Protein AF-A0A9W6R0F3-F1 (afdb_monomer_lite)

Radius of gyration: 12.1 Å; chains: 1; bounding box: 34×20×30 Å

InterPro domains:
  IPR025349 Domain of unknown function DUF4253 [PF14062] (11-63)

Secondary structure (DSSP, 8-state):
-PPP----EEEE-SS---SHHHHHHHHHHHHHH-HHHHHHH-S-HHHHHHHTTT--EEEE---

Sequence (63 aa):
MVPTKQSANVLTVAAPPTSVEHARQVAIEHHAFCPDLVTQAMESFDEYVNDLVGNDLWWFWWD

pLDDT: mean 90.88, std 12.99, range [41.88, 98.69]

Structure (mmCIF, N/CA/C/O backbone):
data_AF-A0A9W6R0F3-F1
#
_entry.id   AF-A0A9W6R0F3-F1
#
loop_
_atom_site.group_PDB
_atom_site.id
_atom_site.type_symbol
_atom_site.label_atom_id
_atom_site.label_alt_id
_atom_site.label_comp_id
_atom_site.label_asym_id
_atom_site.label_entity_id
_atom_site.label_seq_id
_atom_site.pdbx_PDB_ins_code
_atom_site.Cartn_x
_atom_site.Cartn_y
_atom_site.Cartn_z
_atom_site.occupancy
_atom_site.B_iso_or_equiv
_atom_site.auth_seq_id
_atom_site.auth_comp_id
_atom_site.auth_asym_id
_atom_site.auth_atom_id
_atom_site.pdbx_PDB_model_num
ATOM 1 N N . MET A 1 1 ? 22.697 10.866 -18.682 1.00 41.88 1 MET A N 1
ATOM 2 C CA . MET A 1 1 ? 21.491 10.020 -18.689 1.00 41.88 1 MET A CA 1
ATOM 3 C C . MET A 1 1 ? 20.376 10.901 -18.164 1.00 41.88 1 MET A C 1
ATOM 5 O O . MET A 1 1 ? 20.465 11.339 -17.028 1.00 41.88 1 MET A O 1
ATOM 9 N N . VAL A 1 2 ? 19.466 11.339 -19.031 1.00 45.03 2 VAL A N 1
ATOM 10 C CA . VAL A 1 2 ? 18.318 12.150 -18.600 1.00 45.03 2 VAL A CA 1
ATOM 11 C C . VAL A 1 2 ? 17.359 11.165 -17.929 1.00 45.03 2 VAL A C 1
ATOM 13 O O . VAL A 1 2 ? 17.054 10.171 -18.587 1.00 45.03 2 VAL A O 1
ATOM 16 N N . PRO A 1 3 ? 16.923 11.356 -16.670 1.00 55.97 3 PRO A N 1
ATOM 17 C CA . PRO A 1 3 ? 15.876 10.510 -16.121 1.00 55.97 3 PRO A CA 1
ATOM 18 C C . PRO A 1 3 ? 14.649 10.708 -17.009 1.00 55.97 3 PRO A C 1
ATOM 20 O O . PRO A 1 3 ? 14.196 11.838 -17.218 1.00 55.97 3 PRO A O 1
ATOM 23 N N . THR A 1 4 ? 14.174 9.630 -17.620 1.00 60.56 4 THR A N 1
ATOM 24 C CA . THR A 1 4 ? 12.890 9.603 -18.310 1.00 60.56 4 THR A CA 1
ATOM 25 C C . THR A 1 4 ? 11.842 10.115 -17.334 1.00 60.56 4 THR A C 1
ATOM 27 O O . THR A 1 4 ? 11.741 9.623 -16.218 1.00 60.56 4 THR A O 1
ATOM 30 N N . LYS A 1 5 ? 11.078 11.140 -17.726 1.00 61.03 5 L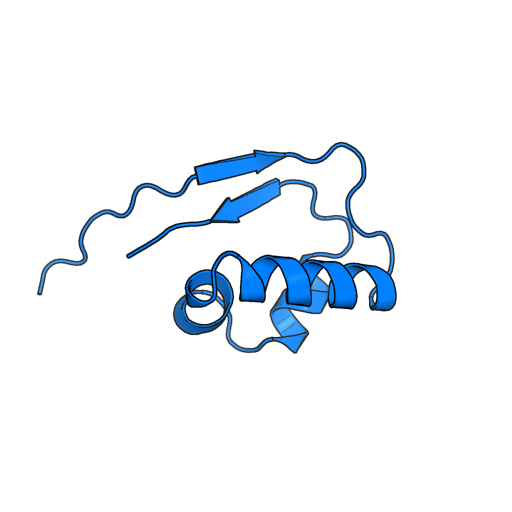YS A N 1
ATOM 31 C CA . LYS A 1 5 ? 9.860 11.510 -17.001 1.00 61.03 5 LYS A CA 1
ATOM 32 C C . LYS A 1 5 ? 8.955 10.277 -16.990 1.00 61.03 5 LYS A C 1
ATOM 34 O O . LYS A 1 5 ? 8.303 10.015 -18.000 1.00 61.03 5 LYS A O 1
ATOM 39 N N . GLN A 1 6 ? 8.917 9.529 -15.894 1.00 65.50 6 GLN A N 1
ATOM 40 C CA . GLN A 1 6 ? 7.879 8.526 -15.721 1.00 65.50 6 GLN A CA 1
ATOM 41 C C . GLN A 1 6 ? 6.583 9.203 -15.339 1.00 65.50 6 GLN A C 1
ATOM 43 O O . GLN A 1 6 ? 6.526 10.126 -14.525 1.00 65.50 6 GLN A O 1
ATOM 48 N N . SER A 1 7 ? 5.536 8.763 -16.019 1.00 76.75 7 SER A N 1
ATOM 49 C CA . SER A 1 7 ? 4.179 9.119 -15.655 1.00 76.75 7 SER A CA 1
ATOM 50 C C . SER A 1 7 ? 3.755 8.111 -14.596 1.00 76.75 7 SER A C 1
ATOM 52 O O . SER A 1 7 ? 3.647 6.927 -14.902 1.00 76.75 7 SER A O 1
ATOM 54 N N . ALA A 1 8 ? 3.559 8.565 -13.359 1.00 84.75 8 ALA A N 1
ATOM 55 C CA . ALA A 1 8 ? 3.005 7.726 -12.306 1.00 84.75 8 ALA A CA 1
ATOM 56 C C . ALA A 1 8 ? 1.477 7.669 -12.430 1.00 84.75 8 ALA A C 1
ATOM 58 O O . ALA A 1 8 ? 0.818 8.692 -12.641 1.00 84.75 8 ALA A O 1
ATOM 59 N N . ASN A 1 9 ? 0.916 6.475 -12.276 1.00 92.12 9 ASN A N 1
ATOM 60 C CA . ASN A 1 9 ? -0.512 6.268 -12.105 1.00 92.12 9 ASN A CA 1
ATOM 61 C C . ASN A 1 9 ? -0.868 6.449 -10.636 1.00 92.12 9 ASN A C 1
ATOM 63 O O . ASN A 1 9 ? -0.247 5.850 -9.761 1.00 92.12 9 ASN A O 1
ATOM 67 N N . VAL A 1 10 ? -1.889 7.259 -10.385 1.00 93.62 10 VAL A N 1
ATOM 68 C CA . VAL A 1 10 ? -2.375 7.555 -9.040 1.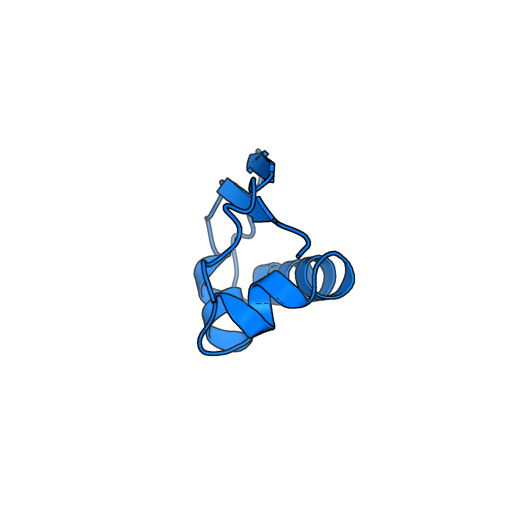00 93.62 10 VAL A CA 1
ATOM 69 C C . VAL A 1 10 ? -3.708 6.849 -8.826 1.00 93.62 10 VAL A C 1
ATOM 71 O O . VAL A 1 10 ? -4.599 6.932 -9.672 1.00 93.62 10 VAL A O 1
ATOM 74 N N . LEU A 1 11 ? -3.844 6.169 -7.692 1.00 95.25 11 LEU A N 1
ATOM 75 C CA . LEU A 1 11 ? -5.057 5.489 -7.253 1.00 95.25 11 LEU A CA 1
ATOM 76 C C . LEU A 1 11 ? -5.447 6.003 -5.869 1.00 95.25 11 LEU A C 1
ATOM 78 O O . LEU A 1 11 ? -4.588 6.148 -5.004 1.00 95.25 11 LEU A O 1
ATOM 82 N N . THR A 1 12 ? -6.741 6.233 -5.653 1.00 97.50 12 THR A N 1
ATOM 83 C CA . THR A 1 12 ? -7.284 6.466 -4.314 1.00 97.50 12 THR A CA 1
ATOM 84 C C . THR A 1 12 ? -8.138 5.297 -3.848 1.00 97.50 12 THR A C 1
ATOM 86 O O . THR A 1 12 ? -8.839 4.670 -4.647 1.00 97.50 12 THR A O 1
ATOM 89 N N . VAL A 1 13 ? -8.103 5.007 -2.547 1.00 96.88 13 VAL A N 1
ATOM 90 C CA . VAL A 1 13 ? -8.896 3.937 -1.929 1.00 96.88 13 VAL A CA 1
ATOM 91 C C . VAL A 1 13 ? -9.776 4.471 -0.808 1.00 96.88 13 VAL A C 1
ATOM 93 O O . VAL A 1 13 ? -9.345 5.2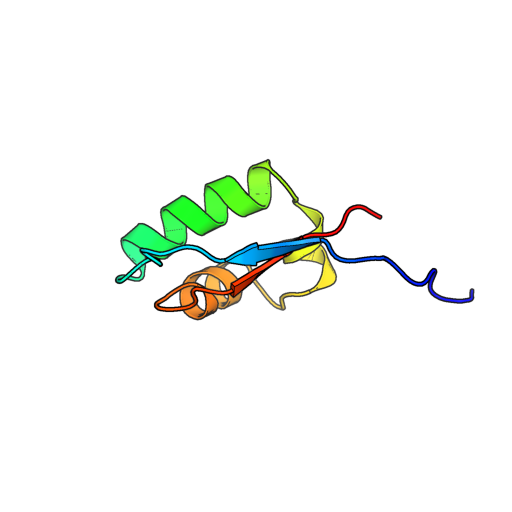40 0.039 1.00 96.88 13 VAL A O 1
ATOM 96 N N . ALA A 1 14 ? -11.035 4.035 -0.767 1.00 97.94 14 ALA A N 1
ATOM 97 C CA . ALA A 1 14 ? -11.981 4.497 0.252 1.00 97.94 14 ALA A CA 1
ATOM 98 C C . ALA A 1 14 ? -11.727 3.898 1.651 1.00 97.94 14 ALA A C 1
ATOM 100 O O . ALA A 1 14 ? -12.268 4.390 2.639 1.00 97.94 14 ALA A O 1
ATOM 101 N N . ALA A 1 15 ? -10.950 2.816 1.733 1.00 97.56 15 ALA A N 1
ATOM 102 C CA . ALA A 1 15 ? -10.665 2.089 2.965 1.00 97.56 15 ALA A CA 1
ATOM 103 C C . ALA A 1 15 ? -9.174 1.714 3.012 1.00 97.56 15 ALA A C 1
ATOM 105 O O . ALA A 1 15 ? -8.822 0.583 2.668 1.00 97.56 15 ALA A O 1
ATOM 106 N N . PRO A 1 16 ? -8.288 2.656 3.384 1.00 98.25 16 PRO A N 1
ATOM 107 C CA . PRO A 1 16 ? -6.866 2.365 3.511 1.00 98.25 16 PRO A CA 1
ATOM 108 C C . PRO A 1 16 ? -6.592 1.409 4.686 1.00 98.25 16 PRO A C 1
ATOM 110 O O . PRO A 1 16 ? -7.430 1.268 5.587 1.00 98.25 16 PRO A O 1
ATOM 113 N N . PRO A 1 17 ? -5.415 0.761 4.729 1.00 98.44 17 PRO A N 1
ATOM 114 C CA . PRO A 1 17 ? -5.026 -0.070 5.858 1.00 98.44 17 PRO A CA 1
ATOM 115 C C . PRO A 1 17 ? -5.012 0.709 7.172 1.00 98.44 17 PRO A C 1
ATOM 117 O O . PRO A 1 17 ? -4.390 1.758 7.273 1.00 98.44 17 PRO A O 1
ATOM 120 N N . THR A 1 18 ? -5.670 0.195 8.210 1.00 98.31 18 THR A N 1
ATOM 121 C CA . THR A 1 18 ? -5.770 0.875 9.516 1.00 98.31 18 THR A CA 1
ATOM 122 C C . THR A 1 18 ? -4.852 0.283 10.587 1.00 98.31 18 THR A C 1
ATOM 124 O O . THR A 1 18 ? -4.905 0.698 11.742 1.00 98.31 18 THR A O 1
ATOM 127 N N . SER A 1 19 ? -4.041 -0.717 10.238 1.00 98.62 19 SER A N 1
ATOM 128 C CA . SER A 1 19 ? -3.046 -1.331 11.121 1.00 98.62 19 SER A CA 1
ATOM 129 C C . SER A 1 19 ? -1.802 -1.728 10.337 1.00 98.62 19 SER A C 1
ATOM 131 O O . SER A 1 19 ? -1.867 -1.927 9.123 1.00 98.62 19 SER A O 1
ATOM 133 N N . VAL A 1 20 ? -0.683 -1.891 11.045 1.00 98.56 20 VAL A N 1
ATOM 134 C CA . VAL A 1 20 ? 0.597 -2.314 10.459 1.00 98.56 20 VAL A CA 1
ATOM 135 C C . VAL A 1 20 ? 0.487 -3.714 9.852 1.00 98.56 20 VAL A C 1
ATOM 137 O O . VAL A 1 20 ? 1.010 -3.961 8.772 1.00 98.56 20 VAL A O 1
ATOM 140 N N . GLU A 1 21 ? -0.235 -4.637 10.491 1.00 98.62 21 GLU A N 1
ATOM 141 C CA . GLU A 1 21 ? -0.438 -5.992 9.971 1.00 98.62 21 GLU A CA 1
ATOM 142 C C . GLU A 1 21 ? -1.222 -5.988 8.656 1.00 98.62 21 GLU A C 1
ATOM 144 O O . GLU A 1 21 ? -0.852 -6.703 7.723 1.00 98.62 21 GLU A O 1
ATOM 149 N N . HIS A 1 22 ? -2.277 -5.173 8.560 1.00 98.56 22 HIS A N 1
ATOM 150 C CA . HIS A 1 22 ? -3.042 -5.023 7.324 1.00 98.56 22 HIS A CA 1
ATOM 151 C C . HIS A 1 22 ? -2.193 -4.332 6.250 1.00 98.56 22 HIS A C 1
ATOM 153 O O . HIS A 1 22 ? -2.110 -4.822 5.125 1.00 98.56 22 HIS A O 1
ATOM 159 N N . ALA A 1 23 ? -1.491 -3.257 6.613 1.00 98.69 23 ALA A N 1
ATOM 160 C CA . ALA A 1 23 ? -0.601 -2.546 5.706 1.00 98.69 23 ALA A CA 1
ATOM 161 C C . ALA A 1 23 ? 0.514 -3.453 5.175 1.00 98.69 23 ALA A C 1
ATOM 163 O O . ALA A 1 23 ? 0.865 -3.360 4.006 1.00 98.69 23 ALA A O 1
ATOM 164 N N . ARG A 1 24 ? 1.008 -4.404 5.979 1.00 98.69 24 ARG A N 1
ATOM 165 C CA . ARG A 1 24 ? 1.992 -5.399 5.536 1.00 98.69 24 ARG A CA 1
ATOM 166 C C . ARG A 1 24 ? 1.443 -6.324 4.456 1.00 98.69 24 ARG A C 1
ATOM 168 O O . ARG A 1 24 ? 2.171 -6.625 3.518 1.00 98.69 24 ARG A O 1
ATOM 175 N N . GLN A 1 25 ? 0.189 -6.763 4.564 1.00 98.69 25 GLN A N 1
ATOM 176 C CA . GLN A 1 25 ? -0.429 -7.576 3.509 1.00 98.69 25 GLN A CA 1
ATOM 177 C C . GLN A 1 25 ? -0.595 -6.768 2.219 1.00 98.69 25 GLN A C 1
ATOM 179 O O . GLN A 1 25 ? -0.186 -7.223 1.156 1.00 98.69 25 GLN A O 1
ATOM 184 N N . VAL A 1 26 ? -1.080 -5.530 2.328 1.00 98.31 26 VAL A N 1
ATOM 185 C CA . VAL A 1 26 ? -1.223 -4.632 1.172 1.00 98.31 26 VAL A CA 1
ATOM 186 C C . VAL A 1 26 ? 0.132 -4.300 0.542 1.00 98.31 26 VAL A C 1
ATOM 188 O O . VAL A 1 26 ? 0.266 -4.337 -0.675 1.00 98.31 26 VAL A O 1
ATOM 191 N N . ALA A 1 27 ? 1.175 -4.071 1.342 1.00 98.00 27 ALA A N 1
ATOM 192 C CA . ALA A 1 27 ? 2.531 -3.847 0.848 1.00 98.00 27 ALA A CA 1
ATOM 193 C C . ALA A 1 27 ? 3.065 -5.043 0.045 1.00 98.00 27 ALA A C 1
ATOM 195 O O . ALA A 1 27 ? 3.744 -4.848 -0.962 1.00 98.00 27 ALA A O 1
ATOM 196 N N . ILE A 1 28 ? 2.754 -6.279 0.464 1.00 98.38 28 ILE A N 1
ATOM 197 C CA . ILE A 1 28 ? 3.120 -7.495 -0.280 1.00 98.38 28 ILE A CA 1
ATOM 198 C C . ILE A 1 28 ? 2.409 -7.511 -1.637 1.00 98.38 28 ILE A C 1
ATOM 200 O O . ILE A 1 28 ? 3.049 -7.780 -2.653 1.00 98.38 28 ILE A O 1
ATOM 204 N N . GLU A 1 29 ? 1.115 -7.190 -1.672 1.00 97.88 29 GLU A N 1
ATOM 205 C CA . GLU A 1 29 ? 0.343 -7.101 -2.916 1.00 97.88 29 GLU A CA 1
ATOM 206 C C . GLU A 1 29 ? 0.886 -6.005 -3.843 1.00 97.8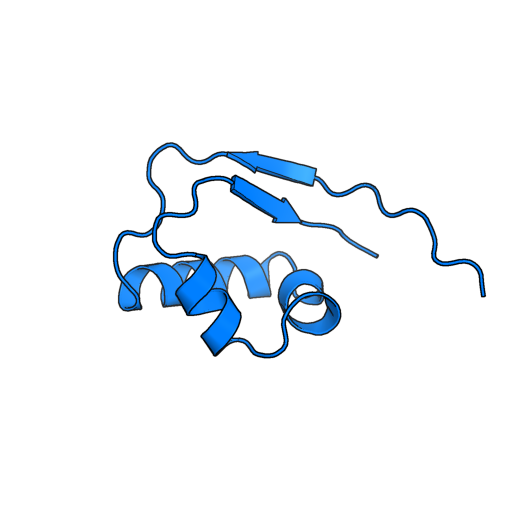8 29 GLU A C 1
ATOM 208 O O . GLU A 1 29 ? 1.114 -6.252 -5.027 1.00 97.88 29 GLU A O 1
ATOM 213 N N . HIS A 1 30 ? 1.174 -4.820 -3.303 1.00 96.56 30 HIS A N 1
ATOM 214 C CA . HIS A 1 30 ? 1.762 -3.707 -4.047 1.00 96.56 30 HIS A CA 1
ATOM 215 C C . HIS A 1 30 ? 3.134 -4.062 -4.613 1.00 96.56 30 HIS A C 1
ATOM 217 O O . HIS A 1 30 ? 3.400 -3.773 -5.775 1.00 96.56 30 HIS A O 1
ATOM 223 N N . HIS A 1 31 ? 3.984 -4.735 -3.835 1.00 95.88 31 HIS A N 1
ATOM 224 C CA . HIS A 1 31 ? 5.291 -5.181 -4.305 1.00 95.88 31 HIS A CA 1
ATOM 225 C C . HIS A 1 31 ? 5.178 -6.263 -5.386 1.00 95.88 31 HIS A C 1
ATOM 227 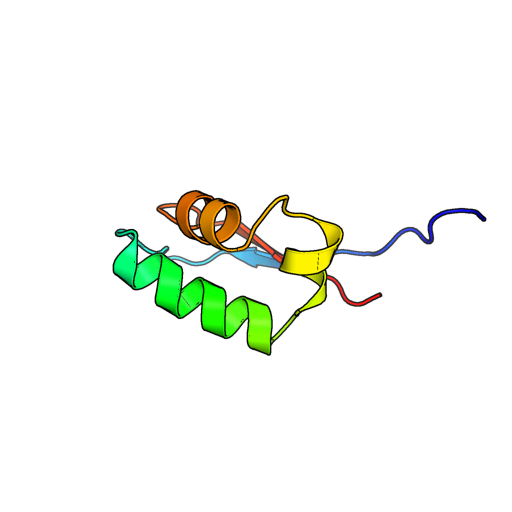O O . HIS A 1 31 ? 5.933 -6.235 -6.352 1.00 95.88 31 HIS A O 1
ATOM 233 N N . ALA A 1 32 ? 4.217 -7.186 -5.276 1.00 96.19 32 ALA A N 1
ATOM 234 C CA . ALA A 1 32 ? 3.958 -8.181 -6.317 1.00 96.19 32 ALA A CA 1
ATOM 235 C C . ALA A 1 32 ? 3.415 -7.547 -7.612 1.00 96.19 32 ALA A C 1
ATOM 237 O O . ALA A 1 32 ? 3.711 -8.027 -8.705 1.00 96.19 32 ALA A O 1
ATOM 238 N N . PHE A 1 33 ? 2.631 -6.473 -7.490 1.00 94.75 33 PHE A N 1
ATOM 239 C CA . PHE A 1 33 ? 2.074 -5.723 -8.614 1.00 94.75 33 PHE A CA 1
ATOM 240 C C . PHE A 1 33 ? 3.099 -4.791 -9.278 1.00 94.75 33 PHE A C 1
ATOM 242 O O . PHE A 1 33 ? 3.105 -4.629 -10.497 1.00 94.75 33 PHE A O 1
ATOM 249 N N . CYS A 1 34 ? 3.957 -4.168 -8.473 1.00 94.62 34 CYS A N 1
ATOM 250 C CA . CYS A 1 34 ? 4.890 -3.127 -8.878 1.00 94.62 34 CYS A CA 1
ATOM 251 C C . CYS A 1 34 ? 6.143 -3.148 -7.976 1.00 94.62 34 CYS A C 1
ATOM 253 O O . CYS A 1 34 ? 6.237 -2.362 -7.027 1.00 94.62 34 CYS A O 1
ATOM 255 N N . PRO A 1 35 ? 7.127 -4.026 -8.255 1.00 91.81 35 PRO A N 1
ATOM 256 C CA . PRO A 1 35 ? 8.334 -4.138 -7.434 1.00 91.81 35 PRO A CA 1
ATOM 257 C C . PRO A 1 35 ? 9.139 -2.834 -7.343 1.00 91.81 35 PRO A C 1
ATOM 259 O O . PRO A 1 35 ? 9.668 -2.523 -6.273 1.00 91.81 35 PRO A O 1
ATOM 262 N N . ASP A 1 36 ? 9.165 -2.064 -8.439 1.00 92.56 36 ASP A N 1
ATOM 263 C CA . ASP A 1 36 ? 9.900 -0.798 -8.583 1.00 92.56 36 ASP A CA 1
ATOM 264 C C . ASP A 1 36 ? 9.499 0.263 -7.563 1.00 92.56 36 ASP A C 1
ATOM 266 O O . ASP A 1 36 ? 10.334 1.058 -7.137 1.00 92.56 36 ASP A O 1
ATOM 270 N N . LEU A 1 37 ? 8.248 0.236 -7.098 1.00 90.81 37 LEU A N 1
ATOM 271 C CA . LEU A 1 37 ? 7.785 1.162 -6.070 1.00 90.81 37 LEU A CA 1
ATOM 272 C C . LEU A 1 37 ? 8.621 1.029 -4.794 1.00 90.81 37 LEU A C 1
ATOM 274 O O . LEU A 1 37 ? 9.024 2.026 -4.208 1.00 90.81 37 LEU A O 1
ATOM 278 N N . VAL A 1 38 ? 8.904 -0.205 -4.370 1.00 89.88 38 VAL A N 1
ATOM 279 C CA . VAL A 1 38 ? 9.700 -0.442 -3.161 1.00 89.88 38 VAL A CA 1
ATOM 280 C C . VAL A 1 38 ? 11.185 -0.259 -3.455 1.00 89.88 38 VAL A C 1
ATOM 282 O O . VAL A 1 38 ? 11.884 0.352 -2.659 1.00 89.88 38 VAL A O 1
ATOM 285 N N . THR A 1 39 ? 11.688 -0.781 -4.577 1.00 89.56 39 THR A N 1
ATOM 286 C CA . THR A 1 39 ? 13.135 -0.795 -4.856 1.00 89.56 39 THR A CA 1
ATOM 287 C C . THR A 1 39 ? 13.696 0.553 -5.304 1.00 89.56 39 THR A C 1
ATOM 289 O O . THR A 1 39 ? 14.904 0.755 -5.183 1.00 89.56 39 THR A O 1
ATOM 292 N N . GLN A 1 40 ? 12.861 1.459 -5.824 1.00 90.38 40 GLN A N 1
ATOM 293 C CA . GLN A 1 40 ? 13.298 2.754 -6.355 1.00 90.38 40 GLN A CA 1
ATOM 294 C C . GLN A 1 40 ? 12.810 3.963 -5.543 1.00 90.38 40 GLN A C 1
ATOM 296 O O . GLN A 1 40 ? 13.410 5.030 -5.662 1.00 90.38 40 GLN A O 1
ATOM 301 N N . ALA A 1 41 ? 11.745 3.831 -4.742 1.00 88.38 41 ALA A N 1
ATOM 302 C CA . ALA A 1 41 ? 11.137 4.971 -4.042 1.00 88.38 41 ALA A CA 1
ATOM 303 C C . ALA A 1 41 ? 11.238 4.930 -2.515 1.00 88.38 41 ALA A C 1
ATOM 305 O O . ALA A 1 41 ? 10.987 5.951 -1.882 1.00 88.38 41 ALA A O 1
ATOM 306 N N . MET A 1 42 ? 11.549 3.770 -1.937 1.00 92.12 42 MET A N 1
ATOM 307 C CA . MET A 1 42 ? 11.523 3.547 -0.491 1.00 92.12 42 MET A CA 1
ATOM 308 C C . MET A 1 42 ? 12.912 3.116 -0.018 1.00 92.12 42 MET A C 1
ATOM 310 O O . MET A 1 42 ? 13.619 2.403 -0.731 1.00 92.12 42 MET A O 1
ATOM 314 N N . GLU A 1 43 ? 13.305 3.501 1.194 1.00 92.56 43 GLU A N 1
ATOM 315 C CA . GLU A 1 43 ? 14.562 3.056 1.807 1.00 92.56 43 GLU A CA 1
ATOM 316 C C . GLU A 1 43 ? 14.462 1.588 2.248 1.00 92.56 43 GLU A C 1
ATOM 318 O O . GLU A 1 43 ? 15.453 0.853 2.258 1.00 92.56 43 GLU A O 1
ATOM 323 N N . SER A 1 44 ? 13.262 1.125 2.623 1.00 95.50 44 SER A N 1
ATOM 324 C CA . SER A 1 44 ? 13.021 -0.279 2.972 1.00 95.50 44 SER A CA 1
ATOM 325 C C . SER A 1 44 ? 11.564 -0.717 2.803 1.00 95.50 44 SER A C 1
ATOM 327 O O . SER A 1 44 ? 10.639 0.092 2.782 1.00 95.50 44 SER A O 1
ATOM 329 N N . PHE A 1 45 ? 11.337 -2.034 2.760 1.00 96.62 45 PHE A N 1
ATOM 330 C CA . PHE A 1 45 ? 9.978 -2.584 2.751 1.00 96.62 45 PHE A CA 1
ATOM 331 C C . PHE A 1 45 ? 9.205 -2.246 4.035 1.00 96.62 45 PHE A C 1
ATOM 333 O O . PHE A 1 45 ? 8.016 -1.957 3.970 1.00 96.62 45 PHE A O 1
ATOM 340 N N . ASP A 1 46 ? 9.859 -2.250 5.202 1.00 96.94 46 ASP A N 1
ATOM 341 C CA . ASP A 1 46 ? 9.193 -1.921 6.470 1.00 96.94 46 ASP A CA 1
ATOM 342 C C . ASP A 1 46 ? 8.829 -0.432 6.574 1.00 96.94 46 ASP A C 1
ATOM 344 O O . ASP A 1 46 ? 7.804 -0.105 7.168 1.00 96.94 46 ASP A O 1
ATOM 348 N N . GLU A 1 47 ? 9.612 0.471 5.977 1.00 96.12 47 GLU A N 1
ATOM 349 C CA . GLU A 1 47 ? 9.214 1.878 5.821 1.00 96.12 47 GLU A CA 1
ATOM 350 C C . GLU A 1 47 ? 7.919 1.973 5.011 1.00 96.12 47 GLU A C 1
ATOM 352 O O . GLU A 1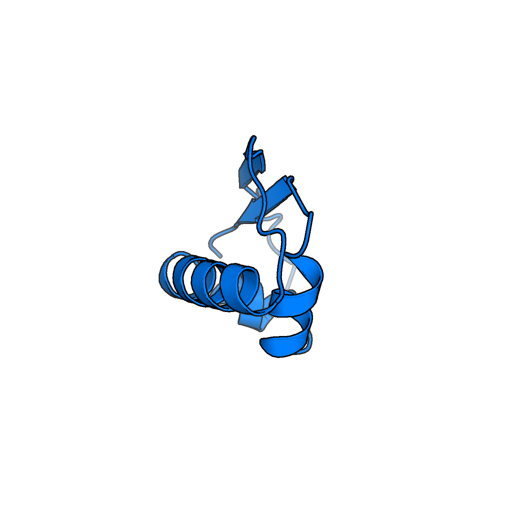 47 ? 6.934 2.529 5.491 1.00 96.12 47 GLU A O 1
ATOM 357 N N . TYR A 1 48 ? 7.871 1.306 3.856 1.00 97.00 48 TYR A N 1
ATOM 358 C CA . TYR A 1 48 ? 6.683 1.298 3.009 1.00 97.00 48 TYR A CA 1
ATOM 359 C C . TYR A 1 48 ? 5.434 0.731 3.708 1.00 97.00 48 TYR A C 1
ATOM 361 O O . TYR A 1 48 ? 4.332 1.258 3.560 1.00 97.00 48 TYR A O 1
ATOM 369 N N . VAL A 1 49 ? 5.596 -0.325 4.517 1.00 98.44 49 VAL A N 1
ATOM 370 C CA . VAL A 1 49 ? 4.509 -0.880 5.343 1.00 98.44 49 VAL A CA 1
ATOM 371 C C . VAL A 1 49 ? 3.948 0.166 6.307 1.00 98.44 49 VAL A C 1
ATOM 373 O O . VAL A 1 49 ? 2.733 0.241 6.478 1.00 98.44 49 VAL A O 1
ATOM 376 N N . ASN A 1 50 ? 4.806 0.958 6.949 1.00 98.00 50 ASN A N 1
ATOM 377 C CA . ASN A 1 50 ? 4.353 1.986 7.884 1.00 98.00 50 ASN A CA 1
ATOM 378 C C . ASN A 1 50 ? 3.671 3.151 7.154 1.00 98.00 50 ASN A C 1
ATOM 380 O O . ASN A 1 50 ? 2.619 3.605 7.603 1.00 98.00 50 ASN A O 1
ATOM 384 N N . ASP A 1 51 ? 4.205 3.565 6.004 1.00 96.69 51 ASP A N 1
ATOM 385 C CA . ASP A 1 51 ? 3.662 4.655 5.182 1.00 96.69 51 ASP A CA 1
ATOM 386 C C . ASP A 1 51 ? 2.280 4.354 4.589 1.00 96.69 51 ASP A C 1
ATOM 388 O O . ASP A 1 51 ? 1.526 5.269 4.256 1.00 96.69 51 ASP A O 1
ATOM 392 N N . LEU A 1 52 ? 1.914 3.076 4.466 1.00 97.81 52 LEU A N 1
ATOM 393 C CA . LEU A 1 52 ? 0.591 2.663 3.997 1.00 97.81 52 LEU A CA 1
ATOM 394 C C . LEU A 1 52 ? -0.511 2.802 5.056 1.00 97.81 52 LEU A C 1
ATOM 396 O O . LEU A 1 52 ? -1.693 2.794 4.702 1.00 97.81 52 LEU A O 1
ATOM 400 N N . VAL A 1 53 ? -0.176 2.922 6.345 1.00 98.56 53 VAL A N 1
ATOM 401 C CA . VAL A 1 53 ? -1.189 3.001 7.406 1.00 98.56 53 VAL A CA 1
ATOM 402 C C . VAL A 1 53 ? -1.943 4.329 7.313 1.00 98.56 53 VAL A C 1
ATOM 404 O O . VAL A 1 53 ? -1.398 5.401 7.551 1.00 98.56 53 VAL A O 1
ATOM 407 N N . GLY A 1 54 ? -3.234 4.253 6.991 1.00 98.50 54 GLY A N 1
ATOM 408 C CA . GLY A 1 54 ? -4.119 5.402 6.820 1.00 98.50 54 GLY A CA 1
ATOM 409 C C . GLY A 1 54 ? -3.919 6.170 5.513 1.00 98.50 54 GLY A C 1
ATOM 410 O O . GLY A 1 54 ? -4.652 7.127 5.280 1.00 98.50 54 GLY A O 1
ATOM 411 N N . ASN A 1 55 ? -2.979 5.757 4.661 1.00 97.81 55 ASN A N 1
ATOM 412 C CA . ASN A 1 55 ? -2.714 6.420 3.393 1.00 97.81 55 ASN A CA 1
ATOM 413 C C . ASN A 1 55 ? -3.677 5.921 2.311 1.00 97.81 55 ASN A C 1
ATOM 415 O O . ASN A 1 55 ? -3.632 4.763 1.888 1.00 97.81 55 ASN A O 1
ATOM 419 N N . ASP A 1 56 ? -4.560 6.814 1.881 1.00 98.06 56 ASP A N 1
ATOM 420 C CA . ASP A 1 56 ? -5.599 6.573 0.887 1.00 98.06 56 ASP A CA 1
ATOM 421 C C . ASP A 1 56 ? -5.165 6.902 -0.545 1.00 98.06 56 ASP A C 1
ATOM 423 O O . ASP A 1 56 ? -5.958 6.701 -1.463 1.00 98.06 56 ASP A O 1
ATOM 427 N N . LEU A 1 57 ? -3.932 7.377 -0.746 1.00 96.94 57 LEU A N 1
ATOM 428 C CA . LEU A 1 57 ? -3.383 7.780 -2.034 1.00 96.94 57 LEU A CA 1
ATOM 429 C C . LEU A 1 57 ? -2.139 6.959 -2.367 1.00 96.94 57 LEU A C 1
ATOM 431 O O . LEU A 1 57 ? -1.099 7.074 -1.721 1.00 96.94 57 LEU A O 1
ATOM 435 N N . TRP A 1 58 ? -2.219 6.167 -3.429 1.00 95.38 58 TRP A N 1
ATOM 436 C CA . TRP A 1 58 ? -1.115 5.332 -3.887 1.00 95.38 58 TRP A CA 1
ATOM 437 C C . TRP A 1 58 ? -0.648 5.780 -5.263 1.00 95.38 58 TRP A C 1
ATOM 439 O O . TRP A 1 58 ? -1.449 6.162 -6.119 1.00 95.38 58 TRP A O 1
ATOM 449 N N . TRP A 1 59 ? 0.657 5.708 -5.486 1.00 92.88 59 TRP A N 1
ATOM 450 C CA . TRP A 1 59 ? 1.277 5.951 -6.778 1.00 92.88 59 TRP A CA 1
ATOM 451 C C . TRP A 1 59 ? 2.044 4.712 -7.214 1.00 92.88 59 TRP A C 1
ATOM 453 O O . TRP A 1 59 ? 2.757 4.092 -6.430 1.00 92.88 59 TRP A O 1
ATOM 463 N N . PHE A 1 60 ? 1.901 4.374 -8.485 1.00 93.31 60 PHE A N 1
ATOM 464 C CA . PHE A 1 60 ? 2.630 3.292 -9.122 1.00 93.31 60 PHE A CA 1
ATOM 465 C C . PHE A 1 60 ? 3.206 3.801 -10.426 1.00 93.31 60 PHE A C 1
ATOM 467 O O . PHE A 1 60 ? 2.614 4.647 -11.100 1.00 93.31 60 PHE A O 1
ATOM 474 N N . TRP A 1 61 ? 4.335 3.253 -10.816 1.00 91.00 61 TRP A N 1
ATOM 475 C CA . TRP A 1 61 ? 4.908 3.480 -12.123 1.00 91.00 61 TRP A CA 1
ATOM 476 C C . TRP A 1 61 ? 5.615 2.217 -12.559 1.00 91.00 61 TRP A C 1
ATOM 478 O O . TRP A 1 61 ? 5.913 1.335 -11.756 1.00 91.00 61 TRP A O 1
ATOM 488 N N . TRP A 1 62 ? 5.830 2.139 -13.855 1.00 82.12 62 TRP A N 1
ATOM 489 C CA . TRP A 1 62 ? 6.568 1.056 -14.458 1.00 82.12 62 TRP A CA 1
ATOM 490 C C . TRP A 1 62 ? 7.547 1.698 -15.416 1.00 82.12 62 TRP A C 1
ATOM 492 O O . TRP A 1 62 ? 7.172 2.566 -16.217 1.00 82.12 62 TRP A O 1
ATOM 502 N N . ASP A 1 63 ? 8.789 1.272 -15.279 1.00 71.25 63 ASP A N 1
ATOM 503 C CA . ASP A 1 63 ? 9.970 1.981 -15.733 1.00 71.25 63 ASP A CA 1
ATOM 504 C C . ASP A 1 63 ? 10.854 1.068 -16.566 1.00 71.25 63 ASP A C 1
ATOM 506 O O . ASP A 1 63 ? 11.169 -0.044 -16.091 1.00 71.25 63 ASP A O 1
#

Foldseek 3Di:
DPPPPWDKDKAFDPDFAQDLVSLLVVLVVCCVVAVCCQVPPHPHSSRSSVVRNVDRMDIGTDD

Organism: NCBI:txid342230